Protein AF-A0A2E7DB79-F1 (afdb_monomer)

Structure (mmCIF, N/CA/C/O backbone):
data_AF-A0A2E7DB79-F1
#
_entry.id   AF-A0A2E7DB79-F1
#
loop_
_atom_site.group_PDB
_atom_site.id
_atom_site.type_symbol
_atom_site.label_atom_id
_atom_site.label_alt_id
_atom_site.label_comp_id
_atom_site.label_asym_id
_atom_site.label_entity_id
_atom_site.label_seq_id
_atom_site.pdbx_PDB_ins_code
_atom_site.Cartn_x
_atom_site.Cartn_y
_atom_site.Cartn_z
_atom_site.occupancy
_atom_site.B_iso_or_equiv
_atom_site.auth_seq_id
_atom_site.auth_comp_id
_atom_site.auth_asym_id
_atom_site.auth_atom_id
_atom_site.pdbx_PDB_model_num
ATOM 1 N N . LYS A 1 1 ? 30.558 1.176 -18.777 1.00 82.88 1 LYS A N 1
ATOM 2 C CA . LYS A 1 1 ? 29.723 1.348 -19.993 1.00 82.88 1 LYS A CA 1
ATOM 3 C C . LYS A 1 1 ? 28.946 2.668 -19.929 1.00 82.88 1 LYS A C 1
ATOM 5 O O . LYS A 1 1 ? 29.392 3.607 -20.565 1.00 82.88 1 LYS A O 1
ATOM 10 N N . LEU A 1 2 ? 27.930 2.812 -19.062 1.00 90.06 2 LEU A N 1
ATOM 11 C CA . LEU A 1 2 ? 27.135 4.053 -18.906 1.00 90.06 2 LEU A CA 1
ATOM 12 C C . LEU A 1 2 ? 27.949 5.324 -18.608 1.00 90.06 2 LEU A C 1
ATOM 14 O O . LEU A 1 2 ? 27.866 6.289 -19.357 1.00 90.06 2 LEU A O 1
ATOM 18 N N . LEU A 1 3 ? 28.760 5.316 -17.546 1.00 92.62 3 LEU A N 1
ATOM 19 C CA . LEU A 1 3 ? 29.516 6.501 -17.100 1.00 92.62 3 LEU A CA 1
ATOM 20 C C . LEU A 1 3 ? 30.644 6.915 -18.057 1.00 92.62 3 LEU A C 1
ATOM 22 O O . LEU A 1 3 ? 31.138 8.030 -17.984 1.00 92.62 3 LEU A O 1
ATOM 26 N N . ALA A 1 4 ? 31.027 6.023 -18.972 1.00 95.00 4 ALA A N 1
ATOM 27 C CA . ALA A 1 4 ? 32.014 6.290 -20.013 1.00 95.00 4 ALA A CA 1
ATOM 28 C C . ALA A 1 4 ? 31.362 6.733 -21.338 1.00 95.00 4 ALA A C 1
ATOM 30 O O . ALA A 1 4 ? 32.025 6.722 -22.369 1.00 95.00 4 ALA A O 1
ATOM 31 N N . GLY A 1 5 ? 30.052 7.012 -21.345 1.00 93.75 5 GLY A N 1
ATOM 32 C CA . GLY A 1 5 ? 29.298 7.394 -22.544 1.00 93.75 5 GLY A CA 1
ATOM 33 C C . GLY A 1 5 ? 29.024 6.260 -23.539 1.00 93.75 5 GLY A C 1
ATOM 34 O O . GLY A 1 5 ? 28.284 6.469 -24.492 1.00 93.75 5 GLY A O 1
ATOM 35 N N . LYS A 1 6 ? 29.549 5.051 -23.301 1.00 95.69 6 LYS A N 1
ATOM 36 C CA . LYS A 1 6 ? 29.431 3.884 -24.193 1.00 95.69 6 LYS A CA 1
ATOM 37 C C . LYS A 1 6 ? 28.100 3.165 -23.993 1.00 95.69 6 LYS A C 1
ATOM 39 O O . LYS A 1 6 ? 28.052 2.103 -23.358 1.00 95.69 6 LYS A O 1
ATOM 44 N N . ARG A 1 7 ? 27.006 3.785 -24.440 1.00 90.81 7 ARG A N 1
ATOM 45 C CA . ARG A 1 7 ? 25.641 3.247 -24.304 1.00 90.81 7 ARG A CA 1
ATOM 46 C C . ARG A 1 7 ? 25.385 2.087 -25.262 1.00 90.81 7 ARG A C 1
ATOM 48 O O . ARG A 1 7 ? 24.746 1.122 -24.874 1.00 90.81 7 ARG A O 1
ATOM 55 N N . GLU A 1 8 ? 25.953 2.146 -26.456 1.00 91.56 8 GLU A N 1
ATOM 56 C CA . GLU A 1 8 ? 25.913 1.113 -27.493 1.00 91.56 8 GLU A CA 1
ATOM 57 C C . GLU A 1 8 ? 26.517 -0.224 -27.042 1.00 91.56 8 GLU A C 1
ATOM 59 O O . GLU A 1 8 ? 26.114 -1.281 -27.510 1.00 91.56 8 GLU A O 1
ATOM 64 N N . ALA A 1 9 ? 27.442 -0.193 -26.080 1.00 92.56 9 ALA A N 1
ATOM 65 C CA . ALA A 1 9 ? 28.025 -1.396 -25.493 1.00 92.56 9 ALA A CA 1
ATOM 66 C C . ALA A 1 9 ? 27.109 -2.077 -24.453 1.00 92.56 9 ALA A C 1
ATOM 68 O O . ALA A 1 9 ? 27.510 -3.082 -23.853 1.00 92.56 9 ALA A O 1
ATOM 69 N N . ILE A 1 10 ? 25.941 -1.504 -24.146 1.00 90.06 10 ILE A N 1
ATOM 70 C CA . ILE A 1 10 ? 24.991 -2.017 -23.154 1.00 90.06 10 ILE A CA 1
ATOM 71 C C . ILE A 1 10 ? 23.931 -2.836 -23.876 1.00 90.06 10 ILE A C 1
ATOM 73 O O . ILE A 1 10 ? 23.156 -2.309 -24.669 1.00 90.06 10 ILE A O 1
ATOM 77 N N . GLU A 1 11 ? 23.871 -4.122 -23.560 1.00 89.44 11 GLU A N 1
ATOM 78 C CA . GLU A 1 11 ? 22.815 -4.988 -24.065 1.00 89.44 11 GLU A CA 1
ATOM 79 C C . GLU A 1 11 ? 21.522 -4.785 -23.260 1.00 89.44 11 GLU A C 1
ATOM 81 O O . GLU A 1 11 ? 21.571 -4.735 -22.027 1.00 89.44 11 GLU A O 1
ATOM 86 N N . PRO A 1 12 ? 20.358 -4.683 -23.926 1.00 88.69 12 PRO A N 1
ATOM 87 C CA . PRO A 1 12 ? 19.063 -4.623 -23.263 1.00 88.69 12 PRO A CA 1
ATOM 88 C C . PRO A 1 12 ? 18.666 -6.028 -22.792 1.00 88.69 12 PRO A C 1
ATOM 90 O O . PRO A 1 12 ? 17.936 -6.758 -23.468 1.00 88.69 12 PRO A O 1
ATOM 93 N N . CYS A 1 13 ? 19.175 -6.420 -21.627 1.00 94.00 13 CYS A N 1
ATOM 94 C CA . CYS A 1 13 ? 18.868 -7.687 -20.977 1.00 94.00 13 CYS A CA 1
ATOM 95 C C . CYS A 1 13 ? 18.380 -7.484 -19.536 1.00 94.00 13 CYS A C 1
ATOM 97 O O . CYS A 1 13 ? 18.749 -6.528 -18.852 1.00 94.00 13 CYS A O 1
ATOM 99 N N . LEU A 1 14 ? 17.531 -8.402 -19.078 1.00 93.75 14 LEU A N 1
ATOM 100 C CA . LEU A 1 14 ? 17.185 -8.564 -17.675 1.00 93.75 14 LEU A CA 1
ATOM 101 C C . LEU A 1 14 ? 18.232 -9.471 -17.027 1.00 93.75 14 LEU A C 1
ATOM 103 O O . LEU A 1 14 ? 18.370 -10.633 -17.412 1.00 93.75 14 LEU A O 1
ATOM 107 N N . THR A 1 15 ? 18.942 -8.944 -16.036 1.00 94.62 15 THR A N 1
ATOM 108 C CA . THR A 1 15 ? 19.882 -9.715 -15.217 1.00 94.62 15 THR A CA 1
ATOM 109 C C . THR A 1 15 ? 19.188 -10.167 -13.941 1.00 94.62 15 THR A C 1
ATOM 111 O O . THR A 1 15 ? 18.668 -9.345 -13.189 1.00 94.62 15 THR A O 1
ATOM 114 N N . ILE A 1 16 ? 19.198 -11.472 -13.690 1.00 96.62 16 ILE A N 1
ATOM 115 C CA . ILE A 1 16 ? 18.608 -12.110 -12.516 1.00 96.62 16 ILE A CA 1
ATOM 116 C C . ILE A 1 16 ? 19.748 -12.672 -11.671 1.00 96.62 16 ILE A C 1
ATOM 118 O O . ILE A 1 16 ? 20.567 -13.451 -12.167 1.00 96.62 16 ILE A O 1
ATOM 122 N N . ILE A 1 17 ? 19.791 -12.267 -10.403 1.00 97.31 17 ILE A N 1
ATOM 123 C CA . ILE A 1 17 ? 20.784 -12.709 -9.425 1.00 97.31 17 ILE A CA 1
ATOM 124 C C . ILE A 1 17 ? 20.045 -13.477 -8.333 1.00 97.31 17 ILE A C 1
ATOM 126 O O . ILE A 1 17 ? 19.236 -12.899 -7.610 1.00 97.31 17 ILE A O 1
ATOM 130 N N . ASP A 1 18 ? 20.335 -14.767 -8.213 1.00 95.62 18 ASP A N 1
ATOM 131 C CA . ASP A 1 18 ? 19.886 -15.599 -7.102 1.00 95.62 18 ASP A CA 1
ATOM 132 C C . ASP A 1 18 ? 21.068 -15.829 -6.160 1.00 95.62 18 ASP A C 1
ATOM 134 O O . ASP A 1 18 ? 21.999 -16.572 -6.472 1.00 95.62 18 ASP A O 1
ATOM 138 N N . ILE A 1 19 ? 21.034 -15.157 -5.012 1.00 96.69 19 ILE A N 1
ATOM 139 C CA . ILE A 1 19 ? 22.108 -15.200 -4.015 1.00 96.69 19 ILE A CA 1
ATOM 140 C C . ILE A 1 19 ? 22.120 -16.546 -3.278 1.00 96.69 19 ILE A C 1
ATOM 142 O O . ILE A 1 19 ? 23.184 -17.020 -2.898 1.00 96.69 19 ILE A O 1
ATOM 146 N N . TRP A 1 20 ? 20.961 -17.186 -3.107 1.00 95.75 20 TRP A N 1
ATOM 147 C CA . TRP A 1 20 ? 20.833 -18.429 -2.344 1.00 95.75 20 TRP A CA 1
ATOM 148 C C . TRP A 1 20 ? 21.445 -19.611 -3.085 1.00 95.75 20 TRP A C 1
ATOM 150 O O . TRP A 1 20 ? 22.149 -20.422 -2.492 1.00 95.75 20 TRP A O 1
ATOM 160 N N . ASN A 1 21 ? 21.209 -19.673 -4.395 1.00 95.50 21 ASN A N 1
ATOM 161 C CA . ASN A 1 21 ? 21.778 -20.700 -5.265 1.00 95.50 21 ASN A CA 1
ATOM 162 C C . ASN A 1 21 ? 23.069 -20.248 -5.964 1.00 95.50 21 ASN A C 1
ATOM 164 O O . ASN A 1 21 ? 23.555 -20.950 -6.849 1.00 95.50 21 ASN A O 1
ATOM 168 N N . PHE A 1 22 ? 23.593 -19.066 -5.617 1.00 95.00 22 PHE A N 1
ATOM 169 C CA . PHE A 1 22 ? 24.744 -18.434 -6.271 1.00 95.00 22 PHE A CA 1
ATOM 170 C C . PHE A 1 22 ? 24.660 -18.462 -7.806 1.00 95.00 22 PHE A C 1
ATOM 172 O O . PHE A 1 22 ? 25.629 -18.787 -8.493 1.00 95.00 22 PHE A O 1
ATOM 179 N N . SER A 1 23 ? 23.491 -18.132 -8.361 1.00 96.75 23 SER A N 1
ATOM 180 C CA . SER A 1 23 ? 23.257 -18.195 -9.804 1.00 96.75 23 SER A CA 1
ATOM 181 C C . SER A 1 23 ? 23.061 -16.814 -10.424 1.00 96.75 23 SER A C 1
ATOM 183 O O . SER A 1 23 ? 22.402 -15.936 -9.864 1.00 96.75 23 SER A O 1
ATOM 185 N N . LEU A 1 24 ? 23.640 -16.641 -11.613 1.00 96.69 24 LEU A N 1
ATOM 186 C CA . LEU A 1 24 ? 23.504 -15.452 -12.444 1.00 96.69 24 LEU A CA 1
ATOM 187 C C . LEU A 1 24 ? 22.913 -15.869 -13.788 1.00 96.69 24 LEU A C 1
ATOM 189 O O . LEU A 1 24 ? 23.477 -16.714 -14.484 1.00 96.69 24 LEU A O 1
ATOM 193 N N . ARG A 1 25 ? 21.783 -15.272 -14.161 1.00 95.50 25 ARG A N 1
ATOM 194 C CA . ARG A 1 25 ? 21.135 -15.514 -15.454 1.00 95.50 25 ARG A CA 1
ATOM 195 C C . ARG A 1 25 ? 20.839 -14.194 -16.140 1.00 95.50 25 ARG A C 1
ATOM 197 O O . ARG A 1 25 ? 20.474 -13.218 -15.490 1.00 95.50 25 ARG A O 1
ATOM 204 N N . THR A 1 26 ? 20.964 -14.178 -17.458 1.00 95.56 26 THR A N 1
ATOM 205 C CA . THR A 1 26 ? 20.571 -13.045 -18.291 1.00 95.56 26 THR A CA 1
ATOM 206 C C . THR A 1 26 ? 19.513 -13.488 -19.288 1.00 95.56 26 THR A C 1
ATOM 208 O O . THR A 1 26 ? 19.537 -14.608 -19.797 1.00 95.56 26 THR A O 1
ATOM 211 N N . MET A 1 27 ? 18.559 -12.604 -19.557 1.00 93.69 27 MET A N 1
ATOM 212 C CA . MET A 1 27 ? 17.510 -12.818 -20.548 1.00 93.69 27 MET A CA 1
ATOM 213 C C . MET A 1 27 ? 17.417 -11.585 -21.440 1.00 93.69 27 MET A C 1
ATOM 215 O O . MET A 1 27 ? 17.287 -10.471 -20.938 1.00 93.69 27 MET A O 1
ATOM 219 N N . SER A 1 28 ? 17.490 -11.765 -22.759 1.00 91.88 28 SER A N 1
ATOM 220 C CA . SER A 1 28 ? 17.309 -10.653 -23.697 1.00 91.88 28 SER A CA 1
ATOM 221 C C . SER A 1 28 ? 15.888 -10.099 -23.595 1.00 91.88 28 SER A C 1
ATOM 223 O O . SER A 1 28 ? 14.923 -10.860 -23.611 1.00 91.88 28 SER A O 1
ATOM 225 N N . VAL A 1 29 ? 15.761 -8.774 -23.522 1.00 91.88 29 VAL A N 1
ATOM 226 C CA . VAL A 1 29 ? 14.471 -8.062 -23.576 1.00 91.88 29 VAL A CA 1
ATOM 227 C C . VAL A 1 29 ? 14.388 -7.125 -24.781 1.00 91.88 29 VAL A C 1
ATOM 229 O O . VAL A 1 29 ? 13.476 -6.305 -24.860 1.00 91.88 29 VAL A O 1
ATOM 232 N N . LYS A 1 30 ? 15.325 -7.254 -25.731 1.00 89.31 30 LYS A N 1
ATOM 233 C CA . LYS A 1 30 ? 15.456 -6.379 -26.904 1.00 89.31 30 LYS A CA 1
ATOM 234 C C . LYS A 1 30 ? 14.145 -6.241 -27.684 1.00 89.31 30 LYS A C 1
ATOM 236 O O . LYS A 1 30 ? 13.712 -5.126 -27.945 1.00 89.31 30 LYS A O 1
ATOM 241 N N . ASP A 1 31 ? 13.489 -7.365 -27.954 1.00 88.94 31 ASP A N 1
ATOM 242 C CA . ASP A 1 31 ? 12.285 -7.409 -28.790 1.00 88.94 31 ASP A CA 1
ATOM 243 C C . ASP A 1 31 ? 10.989 -7.289 -27.961 1.00 88.94 31 ASP A C 1
ATOM 245 O O . ASP A 1 31 ? 9.885 -7.326 -28.503 1.00 88.94 31 ASP A O 1
ATOM 249 N N . LEU A 1 32 ? 11.085 -7.187 -26.626 1.00 87.75 32 LEU A N 1
ATOM 250 C CA . LEU A 1 32 ? 9.917 -7.211 -25.735 1.00 87.75 32 LEU A CA 1
ATOM 251 C C . LEU A 1 32 ? 8.987 -6.019 -25.988 1.00 87.75 32 LEU A C 1
ATOM 253 O O . LEU A 1 32 ? 7.767 -6.150 -25.901 1.00 87.75 32 LEU A O 1
ATOM 257 N N . HIS A 1 33 ? 9.566 -4.865 -26.319 1.00 83.06 33 HIS A N 1
ATOM 258 C CA . HIS A 1 33 ? 8.807 -3.666 -26.653 1.00 83.06 33 HIS A CA 1
ATOM 259 C C . HIS A 1 33 ? 7.944 -3.869 -27.906 1.00 83.06 33 HIS A C 1
ATOM 261 O O . HIS A 1 33 ? 6.790 -3.472 -27.912 1.00 83.06 33 HIS A O 1
ATOM 267 N N . GLU A 1 34 ? 8.476 -4.513 -28.945 1.00 84.50 34 GLU A N 1
ATOM 268 C CA . GLU A 1 34 ? 7.800 -4.695 -30.240 1.00 84.50 34 GLU A CA 1
ATOM 269 C C . GLU A 1 34 ? 6.797 -5.853 -30.223 1.00 84.50 34 GLU A C 1
ATOM 271 O O . GLU A 1 34 ? 5.785 -5.819 -30.917 1.00 84.50 34 GLU A O 1
ATOM 276 N N . ARG A 1 35 ? 7.072 -6.890 -29.424 1.00 84.62 35 ARG A N 1
ATOM 277 C CA . ARG A 1 35 ? 6.249 -8.108 -29.345 1.00 84.62 35 ARG A CA 1
ATOM 278 C C . ARG A 1 35 ? 5.113 -8.028 -28.328 1.00 84.62 35 ARG A C 1
ATOM 280 O O . ARG A 1 35 ? 4.333 -8.972 -28.222 1.00 84.62 35 ARG A O 1
ATOM 287 N N . SER A 1 36 ? 5.038 -6.957 -27.544 1.00 85.50 36 SER A N 1
ATOM 288 C CA . SER A 1 36 ? 3.995 -6.778 -26.532 1.00 85.50 36 SER A CA 1
ATOM 289 C C . SER A 1 36 ? 3.039 -5.658 -26.926 1.00 85.50 36 SER A C 1
ATOM 291 O O . SER A 1 36 ? 3.372 -4.810 -27.740 1.00 85.50 36 SER A O 1
ATOM 293 N N . ASN A 1 37 ? 1.847 -5.637 -26.330 1.00 88.38 37 ASN A N 1
ATOM 294 C CA . ASN A 1 37 ? 0.958 -4.474 -26.355 1.00 88.38 37 ASN A CA 1
ATOM 295 C C . ASN A 1 37 ? 0.903 -3.849 -24.954 1.00 88.38 37 ASN A C 1
ATOM 297 O O . ASN A 1 37 ? -0.140 -3.818 -24.304 1.00 88.38 37 ASN A O 1
ATOM 301 N N . CYS A 1 38 ? 2.070 -3.474 -24.425 1.00 87.75 38 CYS A N 1
ATOM 302 C CA . CYS A 1 38 ? 2.195 -2.988 -23.055 1.00 87.75 38 CYS A CA 1
ATOM 303 C C . CYS A 1 38 ? 1.494 -1.621 -22.886 1.00 87.75 38 CYS A C 1
ATOM 305 O O . CYS A 1 38 ? 1.938 -0.645 -23.504 1.00 87.75 38 CYS A O 1
ATOM 307 N N . PRO A 1 39 ? 0.484 -1.494 -21.997 1.00 89.25 39 PRO A N 1
ATOM 308 C CA . PRO A 1 39 ? -0.230 -0.231 -21.781 1.00 89.25 39 PRO A CA 1
ATOM 309 C C . PRO A 1 39 ? 0.693 0.912 -21.349 1.00 89.25 39 PRO A C 1
ATOM 311 O O . PRO A 1 39 ? 0.480 2.059 -21.724 1.00 89.25 39 PRO A O 1
ATOM 314 N N . ALA A 1 40 ? 1.760 0.605 -20.605 1.00 90.19 40 ALA A N 1
ATOM 315 C CA . ALA A 1 40 ? 2.706 1.607 -20.125 1.00 90.19 40 ALA A CA 1
ATOM 316 C C . ALA A 1 40 ? 3.782 1.970 -21.162 1.00 90.19 40 ALA A C 1
ATOM 318 O O . ALA A 1 40 ? 4.007 3.152 -21.416 1.00 90.19 40 ALA A O 1
ATOM 319 N N . CYS A 1 41 ? 4.466 0.977 -21.745 1.00 86.12 41 CYS A N 1
ATOM 320 C CA . CYS A 1 41 ? 5.594 1.216 -22.654 1.00 86.12 41 CYS A CA 1
ATOM 321 C C . CYS A 1 41 ? 5.144 1.738 -24.024 1.00 86.12 41 CYS A C 1
ATOM 323 O O . CYS A 1 41 ? 5.780 2.646 -24.547 1.00 86.12 41 CYS A O 1
ATOM 325 N N . ILE A 1 42 ? 4.046 1.199 -24.565 1.00 89.81 42 ILE A N 1
ATOM 326 C CA . ILE A 1 42 ? 3.514 1.575 -25.882 1.00 89.81 42 ILE A CA 1
ATOM 327 C C . ILE A 1 42 ? 2.362 2.566 -25.731 1.00 89.81 42 ILE A C 1
ATOM 329 O O . ILE A 1 42 ? 2.355 3.611 -26.373 1.00 89.81 42 ILE A O 1
ATOM 333 N N . GLY A 1 43 ? 1.403 2.262 -24.852 1.00 89.06 43 GLY A N 1
ATOM 334 C CA . GLY A 1 43 ? 0.218 3.104 -24.645 1.00 89.06 43 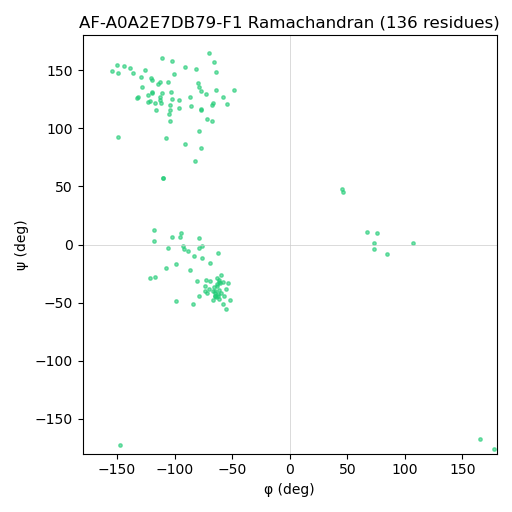GLY A CA 1
ATOM 335 C C . GLY A 1 43 ? 0.474 4.376 -23.827 1.00 89.06 43 GLY A C 1
ATOM 336 O O . GLY A 1 43 ? -0.391 5.245 -23.756 1.00 89.06 43 GLY A O 1
ATOM 337 N N . GLY A 1 44 ? 1.643 4.505 -23.189 1.00 90.50 44 GLY A N 1
ATOM 338 C CA . GLY A 1 44 ? 1.976 5.650 -22.337 1.00 90.50 44 GLY A CA 1
ATOM 339 C C . GLY A 1 44 ? 1.143 5.747 -21.052 1.00 90.50 44 GLY A C 1
ATOM 340 O O . GLY A 1 44 ? 1.205 6.761 -20.350 1.00 90.50 44 GLY A O 1
ATOM 341 N N . GLU A 1 45 ? 0.372 4.714 -20.707 1.00 91.25 45 GLU A N 1
ATOM 342 C CA . GLU A 1 45 ? -0.485 4.703 -19.530 1.00 91.25 45 GLU A CA 1
ATOM 343 C C . GLU A 1 45 ? 0.344 4.597 -18.248 1.00 91.25 45 GLU A C 1
ATOM 345 O O . GLU A 1 45 ? 0.877 3.548 -17.884 1.00 91.25 45 GLU A O 1
ATOM 350 N N . ARG A 1 46 ? 0.418 5.703 -17.506 1.00 87.12 46 ARG A N 1
ATOM 351 C CA . ARG A 1 46 ? 1.097 5.766 -16.205 1.00 87.12 46 ARG A CA 1
ATOM 352 C C . ARG A 1 46 ? 0.090 5.937 -15.069 1.00 87.12 46 ARG A C 1
ATOM 354 O O . ARG A 1 46 ? 0.143 6.905 -14.313 1.00 87.12 46 ARG A O 1
ATOM 361 N N . ILE A 1 47 ? -0.864 5.011 -14.952 1.00 83.81 47 ILE A N 1
ATOM 362 C CA . ILE A 1 47 ? -1.979 5.088 -13.983 1.00 83.81 47 ILE A CA 1
ATOM 363 C C . ILE A 1 47 ? -1.518 5.114 -12.515 1.00 83.81 47 ILE A C 1
ATOM 365 O O . ILE A 1 47 ? -2.147 5.755 -11.677 1.00 83.81 47 ILE A O 1
ATOM 369 N N . TRP A 1 48 ? -0.391 4.468 -12.208 1.00 80.12 48 TRP A N 1
ATOM 370 C CA . TRP A 1 48 ? 0.214 4.482 -10.874 1.00 80.12 48 TRP A CA 1
ATOM 371 C C . TRP A 1 48 ? 0.995 5.774 -10.617 1.00 80.12 48 TRP A C 1
ATOM 373 O O . TRP A 1 48 ? 0.818 6.394 -9.574 1.00 80.12 48 TRP A O 1
ATOM 383 N N . LEU A 1 49 ? 1.788 6.231 -11.596 1.00 80.56 49 LEU A N 1
ATOM 384 C CA . LEU A 1 49 ? 2.565 7.473 -11.483 1.00 80.56 49 LEU A CA 1
ATOM 385 C C . LEU A 1 49 ? 1.665 8.714 -11.398 1.00 80.56 49 LEU A C 1
ATOM 387 O O . LEU A 1 49 ? 1.967 9.651 -10.674 1.00 80.56 49 LEU A O 1
ATOM 391 N N . SER A 1 50 ? 0.545 8.707 -12.124 1.00 79.50 50 SER A N 1
ATOM 392 C CA . SER A 1 50 ? -0.471 9.769 -12.081 1.00 79.50 50 SER A CA 1
ATOM 393 C C . SER A 1 50 ? -1.358 9.720 -10.833 1.00 79.50 50 SER A C 1
ATOM 395 O O . SER A 1 50 ? -2.254 10.546 -10.692 1.00 79.50 50 SER A O 1
ATOM 397 N N . GLY A 1 51 ? -1.160 8.742 -9.942 1.00 70.75 51 GLY A N 1
ATOM 398 C CA . GLY A 1 51 ? -1.949 8.589 -8.721 1.00 70.75 51 GLY A CA 1
ATOM 399 C C . GLY A 1 51 ? -3.377 8.078 -8.935 1.00 70.75 51 GLY A C 1
ATOM 400 O O . GLY A 1 51 ? -4.087 7.889 -7.952 1.00 70.75 51 GLY A O 1
ATOM 401 N N . LYS A 1 52 ? -3.800 7.777 -10.173 1.00 72.94 52 LYS A N 1
ATOM 402 C CA . LYS A 1 52 ? -5.142 7.238 -10.477 1.00 72.94 52 LYS A CA 1
ATOM 403 C C . LYS A 1 52 ? -5.415 5.897 -9.790 1.00 72.94 52 LYS A C 1
ATOM 405 O O . LYS A 1 52 ? -6.550 5.631 -9.416 1.00 72.94 52 LYS A O 1
ATOM 410 N N . LYS A 1 53 ? -4.382 5.065 -9.620 1.00 72.50 53 LYS A N 1
ATOM 411 C CA . LYS A 1 53 ? -4.445 3.803 -8.859 1.00 72.50 53 LYS A CA 1
ATOM 412 C C . LYS A 1 53 ? -3.827 3.884 -7.455 1.00 72.50 53 LYS A C 1
ATOM 414 O O . LYS A 1 53 ? -3.732 2.866 -6.775 1.00 72.50 53 LYS A O 1
ATOM 419 N N . GLY A 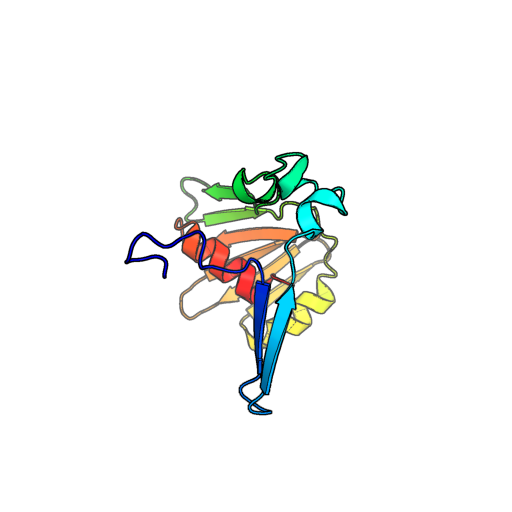1 54 ? -3.428 5.071 -6.996 1.00 66.00 54 GLY A N 1
ATOM 420 C CA . GLY A 1 54 ? -2.908 5.265 -5.641 1.00 66.00 54 GLY A CA 1
ATOM 421 C C . GLY A 1 54 ? -4.024 5.394 -4.602 1.00 66.00 54 GLY A C 1
ATOM 422 O O . GLY A 1 54 ? -5.105 5.891 -4.906 1.00 66.00 54 GLY A O 1
ATOM 423 N N . SER A 1 55 ? -3.757 4.986 -3.359 1.00 66.75 55 SER A N 1
ATOM 424 C CA . SER A 1 55 ? -4.656 5.275 -2.235 1.00 66.75 55 SER A CA 1
ATOM 425 C C . SER A 1 55 ? -4.840 6.791 -2.089 1.00 66.75 55 SER A C 1
ATOM 427 O O . SER A 1 55 ? -3.847 7.522 -1.966 1.00 66.75 55 SER A O 1
ATOM 429 N N . GLN A 1 56 ? -6.084 7.259 -2.064 1.00 76.88 56 GLN A N 1
ATOM 430 C CA . GLN A 1 56 ? -6.409 8.659 -1.822 1.00 76.88 56 GLN A CA 1
ATOM 431 C C . GLN A 1 56 ? -6.348 8.959 -0.327 1.00 76.88 56 GLN A C 1
ATOM 433 O O . GLN A 1 56 ? -6.796 8.163 0.499 1.00 76.88 56 GLN A O 1
ATOM 438 N N . THR A 1 57 ? -5.794 10.115 0.027 1.00 74.88 57 THR A N 1
ATOM 439 C CA . THR A 1 57 ? -5.696 10.556 1.419 1.00 74.88 57 THR A CA 1
ATOM 440 C C . THR A 1 57 ? -6.240 11.957 1.578 1.00 74.88 57 THR A C 1
ATOM 442 O O . THR A 1 57 ? -5.912 12.839 0.786 1.00 74.88 57 THR A O 1
ATOM 445 N N . SER A 1 58 ? -7.036 12.171 2.619 1.00 78.19 58 SER A N 1
ATOM 446 C CA . SER A 1 58 ? -7.592 13.481 2.952 1.00 78.19 58 SER A CA 1
ATOM 447 C C . SER A 1 58 ? -7.400 13.748 4.436 1.00 78.19 58 SER A C 1
ATOM 449 O O . SER A 1 58 ? -7.796 12.937 5.272 1.00 78.19 58 SER A O 1
ATOM 451 N N . ILE A 1 59 ? -6.783 14.882 4.763 1.00 78.81 59 ILE A N 1
ATOM 452 C CA . ILE A 1 59 ? -6.663 15.346 6.145 1.00 78.81 59 ILE A CA 1
ATOM 453 C C . ILE A 1 59 ? -8.045 15.827 6.590 1.00 78.81 59 ILE A C 1
ATOM 455 O O . ILE A 1 59 ? -8.699 16.605 5.894 1.00 78.81 59 ILE A O 1
ATOM 459 N N . LEU A 1 60 ? -8.505 15.353 7.744 1.00 79.25 60 LEU A N 1
ATOM 460 C CA . LEU A 1 60 ? -9.741 15.817 8.359 1.00 79.25 60 LEU A CA 1
ATOM 461 C C . LEU A 1 60 ? -9.390 16.983 9.287 1.00 79.25 60 LEU A C 1
ATOM 463 O O . LEU A 1 60 ? -9.131 16.781 10.473 1.00 79.25 60 LEU A O 1
ATOM 467 N N . CYS A 1 61 ? -9.340 18.192 8.719 1.00 71.06 61 CYS A N 1
ATOM 468 C CA . CYS A 1 61 ? -8.896 19.404 9.411 1.00 71.06 61 CYS A CA 1
ATOM 469 C C . CYS A 1 61 ? -9.579 19.573 10.778 1.00 71.06 61 CYS A C 1
ATOM 471 O O . CYS A 1 61 ? -10.799 19.432 10.899 1.00 71.06 61 CYS A O 1
ATOM 473 N N . GLY A 1 62 ? -8.781 19.872 11.807 1.00 74.69 62 GLY A N 1
ATOM 474 C CA . GLY A 1 62 ? -9.262 20.086 13.175 1.00 74.69 62 GLY A CA 1
ATOM 475 C C . GLY A 1 62 ? -9.647 18.809 13.929 1.00 74.69 62 GLY A C 1
ATOM 476 O O . GLY A 1 62 ? -10.245 18.895 15.000 1.00 74.69 62 GLY A O 1
ATOM 477 N N . ARG A 1 63 ? -9.338 17.619 13.390 1.00 80.81 63 ARG A N 1
ATOM 478 C CA . ARG A 1 63 ? -9.648 16.326 14.029 1.00 80.81 63 ARG A CA 1
ATOM 479 C C . ARG A 1 63 ? -8.420 15.479 14.365 1.00 80.81 63 ARG A C 1
ATOM 481 O O . ARG A 1 63 ? -8.609 14.371 14.869 1.00 80.81 63 ARG A O 1
ATOM 488 N N . ASN A 1 64 ? -7.202 15.981 14.115 1.00 90.69 64 ASN A N 1
ATOM 489 C CA . ASN A 1 64 ? -5.947 15.232 14.253 1.00 90.69 64 ASN A CA 1
ATOM 490 C C . ASN A 1 64 ? -6.055 13.830 13.626 1.00 90.69 64 ASN A C 1
ATOM 492 O O . ASN A 1 64 ? -5.825 12.806 14.284 1.00 90.69 64 ASN A O 1
ATOM 496 N N . ALA A 1 65 ? -6.572 13.788 12.396 1.00 93.12 65 ALA A N 1
ATOM 497 C CA . ALA A 1 65 ? -6.899 12.548 11.719 1.00 93.12 65 ALA A CA 1
ATOM 498 C C . ALA A 1 65 ? -6.747 12.650 10.201 1.00 93.12 65 ALA A C 1
ATOM 500 O O . ALA A 1 65 ? -7.060 13.670 9.584 1.00 93.12 65 ALA A O 1
ATOM 501 N N . VAL A 1 66 ? -6.361 11.534 9.591 1.00 95.00 66 VAL A N 1
ATOM 502 C CA . VAL A 1 66 ? -6.256 11.362 8.142 1.00 95.00 66 VAL A CA 1
ATOM 503 C C . VAL A 1 66 ? -7.192 10.243 7.710 1.00 95.00 66 VAL A C 1
ATOM 505 O O . VAL A 1 66 ? -7.171 9.145 8.265 1.00 95.00 66 VAL A O 1
ATOM 508 N N . GLN A 1 67 ? -8.010 10.500 6.694 1.00 94.12 67 GLN A N 1
ATOM 509 C CA . GLN A 1 67 ? -8.750 9.457 5.998 1.00 94.12 67 GLN A CA 1
ATOM 510 C C . GLN A 1 67 ? -7.877 8.878 4.884 1.00 94.12 67 GLN A C 1
ATOM 512 O O . GLN A 1 67 ? -7.389 9.619 4.032 1.00 94.12 67 GLN A O 1
ATOM 517 N N . VAL A 1 68 ? -7.722 7.557 4.862 1.00 92.19 68 VAL A N 1
ATOM 518 C CA . VAL A 1 68 ? -7.052 6.799 3.800 1.00 92.19 68 VAL A CA 1
ATOM 519 C C . VAL A 1 68 ? -8.104 5.956 3.088 1.00 92.19 68 VAL A C 1
ATOM 521 O O . VAL A 1 68 ? -8.869 5.232 3.722 1.00 92.19 68 VAL A O 1
ATOM 524 N N . SER A 1 69 ? -8.181 6.078 1.767 1.00 90.19 69 SER A N 1
ATOM 525 C CA . SER A 1 69 ? -9.115 5.332 0.922 1.00 90.19 69 SER A CA 1
ATOM 526 C C . SER A 1 69 ? -8.331 4.563 -0.142 1.00 90.19 69 SER A C 1
ATOM 528 O O . SER A 1 69 ? -7.496 5.173 -0.816 1.00 90.19 69 SER A O 1
ATOM 530 N N . PRO A 1 70 ? -8.552 3.250 -0.307 1.00 84.69 70 PRO A N 1
ATOM 531 C CA . PRO A 1 70 ? -7.915 2.494 -1.377 1.00 84.69 70 PRO A CA 1
ATOM 532 C C . PRO A 1 70 ? -8.413 2.984 -2.744 1.00 84.69 70 PRO A C 1
ATOM 534 O O . PRO A 1 70 ? -9.479 3.593 -2.852 1.00 84.69 70 PRO A O 1
ATOM 537 N N . SER A 1 71 ? -7.620 2.753 -3.790 1.00 76.56 71 SER A N 1
ATOM 538 C CA . SER A 1 71 ? -7.974 3.145 -5.161 1.00 76.56 71 SER A CA 1
ATOM 539 C C . SER A 1 71 ? -9.129 2.326 -5.733 1.00 76.56 71 SER A C 1
ATOM 541 O O . SER A 1 71 ? -9.932 2.847 -6.503 1.00 76.56 71 SER A O 1
ATOM 543 N N . GLU A 1 72 ? -9.242 1.067 -5.321 1.00 79.50 72 GLU A N 1
ATOM 544 C CA . GLU A 1 72 ? -10.379 0.198 -5.604 1.00 79.50 72 GLU A CA 1
ATOM 545 C C . GLU A 1 72 ? -11.084 -0.128 -4.287 1.00 79.50 72 GLU A C 1
ATOM 547 O O . GLU A 1 72 ? -10.434 -0.357 -3.266 1.00 79.50 72 GLU A O 1
ATOM 552 N N . LYS A 1 73 ? -12.422 -0.111 -4.288 1.00 77.12 73 LYS A N 1
ATOM 553 C CA . LYS A 1 73 ? -13.190 -0.494 -3.100 1.00 77.12 73 LYS A CA 1
ATOM 554 C C . LYS A 1 73 ? -12.973 -1.978 -2.838 1.00 77.12 73 LYS A C 1
ATOM 556 O O . LYS A 1 73 ? -13.307 -2.807 -3.681 1.00 77.12 73 LYS A O 1
ATOM 561 N N . THR A 1 74 ? -12.477 -2.299 -1.655 1.00 79.69 74 THR A N 1
ATOM 562 C CA . THR A 1 74 ? -12.357 -3.682 -1.192 1.00 79.69 74 THR A CA 1
ATOM 563 C C . THR A 1 74 ? -13.625 -4.059 -0.437 1.00 79.69 74 THR A C 1
ATOM 565 O O . THR A 1 74 ? -14.266 -3.187 0.133 1.00 79.69 74 THR A O 1
ATOM 568 N N . ASN A 1 75 ? -14.002 -5.335 -0.399 1.00 86.00 75 ASN A N 1
ATOM 569 C CA . ASN A 1 75 ? -15.039 -5.810 0.518 1.00 86.00 75 ASN A CA 1
ATOM 570 C C . ASN A 1 75 ? -14.379 -6.626 1.633 1.00 86.00 75 ASN A C 1
ATOM 572 O O . ASN A 1 75 ? -14.124 -7.818 1.472 1.00 86.00 75 ASN A O 1
ATOM 576 N N . LEU A 1 76 ? -14.038 -5.961 2.734 1.00 89.50 76 LEU A N 1
ATOM 577 C CA . LEU A 1 76 ? -13.366 -6.5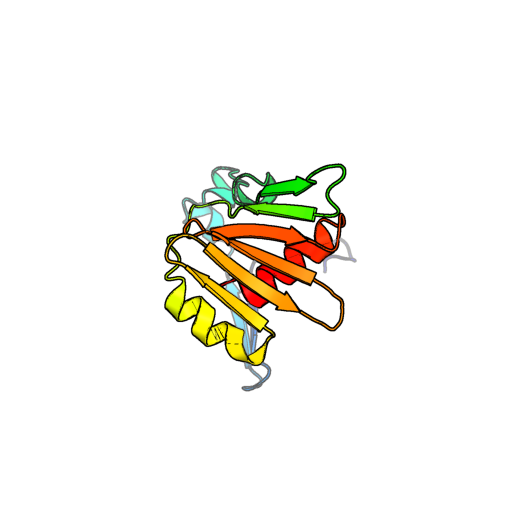85 3.867 1.00 89.50 76 LEU A CA 1
ATOM 578 C C . LEU A 1 76 ? -14.351 -7.404 4.709 1.00 89.50 76 LEU A C 1
ATOM 580 O O . LEU A 1 76 ? -15.399 -6.908 5.133 1.00 89.50 76 LEU A O 1
ATOM 584 N N . VAL A 1 77 ? -13.958 -8.636 5.032 1.00 92.81 77 VAL A N 1
ATOM 585 C CA . VAL A 1 77 ? -14.591 -9.425 6.094 1.00 92.81 77 VAL A CA 1
ATOM 586 C C . VAL A 1 77 ? -14.040 -8.920 7.428 1.00 92.81 77 VAL A C 1
ATOM 588 O O . VAL A 1 77 ? -12.923 -9.248 7.825 1.00 92.81 77 VAL A O 1
ATOM 591 N N . LEU A 1 78 ? -14.799 -8.044 8.094 1.00 93.25 78 LEU A N 1
ATOM 592 C CA . LEU A 1 78 ? -14.327 -7.353 9.300 1.00 93.25 78 LEU A CA 1
ATOM 593 C C . LEU A 1 78 ? -14.024 -8.305 10.462 1.00 93.25 78 LEU A C 1
ATOM 595 O O . LEU A 1 78 ? -13.138 -7.997 11.250 1.00 93.25 78 LEU A O 1
ATOM 599 N N . ASP A 1 79 ? -14.699 -9.452 10.549 1.00 93.19 79 ASP A N 1
ATOM 600 C CA . ASP A 1 79 ? -14.471 -10.441 11.611 1.00 93.19 79 ASP A CA 1
ATOM 601 C C . ASP A 1 79 ? -13.116 -11.154 11.456 1.00 93.19 79 ASP A C 1
ATOM 603 O O . ASP A 1 79 ? -12.385 -11.350 12.435 1.00 93.19 79 ASP A O 1
ATOM 607 N N . ASP A 1 80 ? -12.724 -11.457 10.216 1.00 93.38 80 ASP A N 1
ATOM 608 C CA . ASP A 1 80 ? -11.404 -12.010 9.905 1.00 93.38 80 ASP A CA 1
ATOM 609 C C . ASP A 1 80 ? -10.313 -10.991 10.238 1.00 93.38 80 ASP A C 1
ATOM 611 O O . ASP A 1 80 ? -9.300 -11.316 10.862 1.00 93.38 80 ASP A O 1
ATOM 615 N N . LEU A 1 81 ? -10.537 -9.730 9.857 1.00 93.50 81 LEU A N 1
ATOM 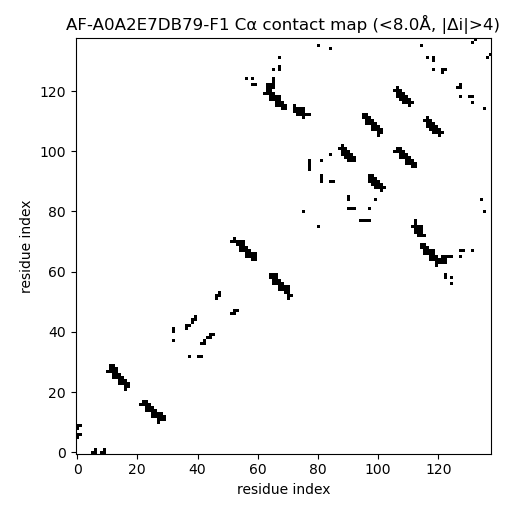616 C CA . LEU A 1 81 ? -9.613 -8.641 10.154 1.00 93.50 81 LEU A CA 1
ATOM 617 C C . LEU A 1 81 ? -9.507 -8.390 11.664 1.00 93.50 81 LEU A C 1
ATOM 619 O O . LEU A 1 81 ? -8.406 -8.222 12.182 1.00 93.50 81 LEU A O 1
ATOM 623 N N . ALA A 1 82 ? -10.629 -8.426 12.382 1.00 94.31 82 ALA A N 1
ATOM 624 C CA . ALA A 1 82 ? -10.662 -8.301 13.832 1.00 94.31 82 ALA A CA 1
ATOM 625 C C . ALA A 1 82 ? -9.797 -9.369 14.495 1.00 94.31 82 ALA A C 1
ATOM 627 O O . ALA A 1 82 ? -9.025 -9.051 15.394 1.00 94.31 82 ALA A O 1
ATOM 628 N N . THR A 1 83 ? -9.901 -10.614 14.023 1.00 94.19 83 THR A N 1
ATOM 629 C CA . THR A 1 83 ? -9.123 -11.746 14.534 1.00 94.19 83 THR A CA 1
ATOM 630 C C . THR A 1 83 ? -7.628 -11.557 14.291 1.00 94.19 83 THR A C 1
ATOM 632 O O . THR A 1 83 ? -6.845 -11.725 15.222 1.00 94.19 83 THR A O 1
ATOM 635 N N . LYS A 1 84 ? -7.232 -11.124 13.087 1.00 92.94 84 LYS A N 1
ATOM 636 C CA . LYS A 1 84 ? -5.826 -10.829 12.750 1.00 92.94 84 LYS A CA 1
ATOM 637 C C . LYS A 1 84 ? -5.222 -9.709 13.599 1.00 92.94 84 LYS A C 1
ATOM 639 O O . LYS A 1 84 ? -4.027 -9.721 13.868 1.00 92.94 84 LYS A O 1
ATOM 644 N N . LEU A 1 85 ? -6.034 -8.733 14.001 1.00 94.44 85 LEU A N 1
ATOM 645 C CA . LEU A 1 85 ? -5.564 -7.538 14.702 1.00 94.44 85 LEU A CA 1
ATOM 646 C C . LEU A 1 85 ? -5.569 -7.658 16.230 1.00 94.44 85 LEU A C 1
ATOM 648 O O . LEU A 1 85 ? -5.094 -6.734 16.889 1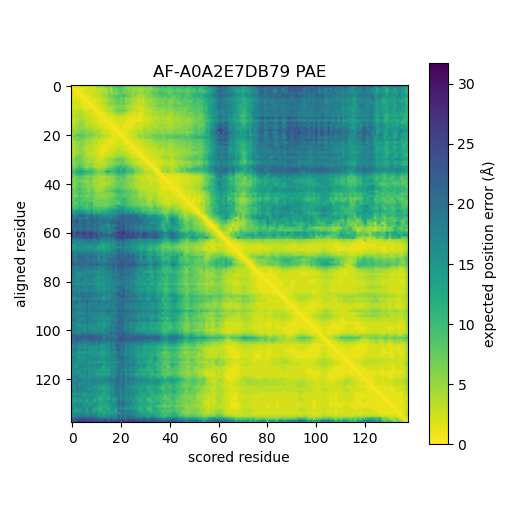.00 94.44 85 LEU A O 1
ATOM 652 N N . ARG A 1 86 ? -6.061 -8.766 16.806 1.00 92.31 86 ARG A N 1
ATOM 653 C CA . ARG A 1 86 ? -6.175 -8.934 18.271 1.00 92.31 86 ARG A CA 1
ATOM 654 C C . ARG A 1 86 ? -4.851 -8.739 19.005 1.00 92.31 86 ARG A C 1
ATOM 656 O O . ARG A 1 86 ? -4.838 -8.114 20.057 1.00 92.31 86 ARG A O 1
ATOM 663 N N . ASP A 1 87 ? -3.753 -9.208 18.421 1.00 92.25 87 ASP A N 1
ATOM 664 C CA . ASP A 1 87 ? -2.425 -9.119 19.041 1.00 92.25 87 ASP A CA 1
ATOM 665 C C . ASP A 1 87 ? -1.750 -7.758 18.815 1.00 92.25 87 ASP A C 1
ATOM 667 O O . ASP A 1 87 ? -0.717 -7.456 19.408 1.00 92.25 87 ASP A O 1
ATOM 671 N N . SER A 1 88 ? -2.321 -6.916 17.948 1.00 92.31 88 SER A N 1
ATOM 672 C CA . SER A 1 88 ? -1.776 -5.591 17.634 1.00 92.31 88 SER A CA 1
ATOM 673 C C . SER A 1 88 ? -2.252 -4.501 18.595 1.00 92.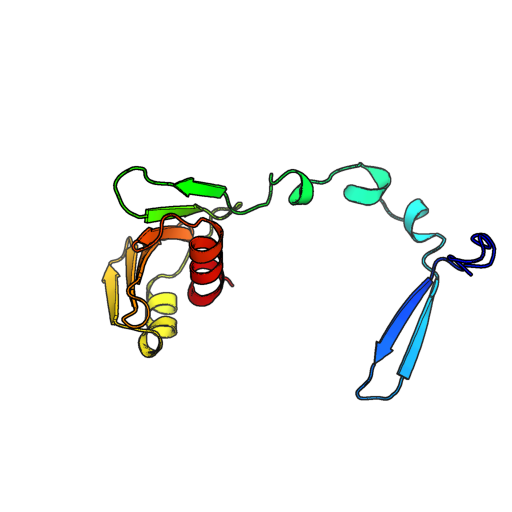31 88 SER A C 1
ATOM 675 O O . SER A 1 88 ? -1.604 -3.462 18.699 1.00 92.31 88 SER A O 1
ATOM 677 N N . GLY A 1 89 ? -3.381 -4.701 19.279 1.00 92.75 89 GLY A N 1
ATOM 678 C CA . GLY A 1 89 ? -3.961 -3.709 20.178 1.00 92.75 89 GLY A CA 1
ATOM 679 C C . GLY A 1 89 ? -5.407 -4.021 20.545 1.00 92.75 89 GLY A C 1
ATOM 680 O O . GLY A 1 89 ? -5.923 -5.108 20.289 1.00 92.75 89 GLY A O 1
ATOM 681 N N . GLN A 1 90 ? -6.096 -3.049 21.141 1.00 95.81 90 GLN A N 1
ATOM 682 C CA . GLN A 1 90 ? -7.490 -3.242 21.526 1.00 95.81 90 GLN A CA 1
ATOM 683 C C . GLN A 1 90 ? -8.393 -3.140 20.295 1.00 95.81 90 GLN A C 1
ATOM 685 O O . GLN A 1 90 ? -8.526 -2.071 19.693 1.00 95.81 90 GLN A O 1
ATOM 690 N N . VAL A 1 91 ? -9.047 -4.248 19.954 1.00 96.75 91 VAL A N 1
ATOM 691 C CA . VAL A 1 91 ? -9.968 -4.343 18.820 1.00 96.75 91 VAL A CA 1
ATOM 692 C C . VAL A 1 91 ? -11.417 -4.313 19.306 1.00 96.75 91 VAL A C 1
ATOM 694 O O . VAL A 1 91 ? -11.799 -5.049 20.212 1.00 96.75 91 VAL A O 1
ATOM 697 N N . SER A 1 92 ? -12.247 -3.474 18.690 1.00 95.88 92 SER A N 1
ATOM 698 C CA . SER A 1 92 ? -13.699 -3.419 18.916 1.00 95.88 92 SER A CA 1
ATOM 699 C C . SER A 1 92 ? -14.412 -3.108 17.606 1.00 95.88 92 SER A C 1
ATOM 701 O O . SER A 1 92 ? -13.825 -2.498 16.723 1.00 95.88 92 SER A O 1
ATOM 703 N N . GLY A 1 93 ? -15.667 -3.502 17.426 1.00 94.12 93 GLY A N 1
ATOM 704 C CA . GLY A 1 93 ? -16.337 -3.257 16.151 1.00 94.12 93 GLY A CA 1
ATOM 705 C C . GLY A 1 93 ? -17.741 -3.820 16.078 1.00 94.12 93 GLY A C 1
ATOM 706 O O . GLY A 1 93 ? -18.280 -4.328 17.058 1.00 94.12 93 GLY A O 1
ATOM 707 N N . ASN A 1 94 ? -18.333 -3.689 14.899 1.00 92.94 94 ASN A N 1
ATOM 708 C CA . ASN A 1 94 ? -19.623 -4.255 14.539 1.00 92.94 94 ASN A CA 1
ATOM 709 C C . ASN A 1 94 ? -19.630 -4.623 13.045 1.00 92.94 94 ASN A C 1
ATOM 711 O O . ASN A 1 94 ? -18.623 -4.498 12.350 1.00 92.94 94 ASN A O 1
ATOM 715 N N . ALA A 1 95 ? -20.794 -5.011 12.526 1.00 89.31 95 ALA A N 1
ATOM 716 C CA . ALA A 1 95 ? -20.956 -5.423 11.134 1.00 89.31 95 ALA A CA 1
ATOM 717 C C . ALA A 1 95 ? -20.651 -4.333 10.081 1.00 89.31 95 ALA A C 1
ATOM 719 O O . ALA A 1 95 ? -20.672 -4.639 8.890 1.00 89.31 95 ALA A O 1
ATOM 720 N N . TYR A 1 96 ? -20.403 -3.079 10.463 1.00 90.50 96 TYR A N 1
ATOM 721 C CA . TYR A 1 96 ? -20.177 -1.958 9.544 1.00 90.50 96 TYR A CA 1
ATOM 722 C C . TYR A 1 96 ? -18.775 -1.350 9.659 1.00 90.50 96 TYR A C 1
ATOM 724 O O . TYR A 1 96 ? -18.271 -0.808 8.671 1.00 90.50 96 TYR A O 1
ATOM 732 N N . LEU A 1 97 ? -18.149 -1.433 10.837 1.00 94.94 97 LEU A N 1
ATOM 733 C CA . LEU A 1 97 ? -16.817 -0.886 11.092 1.00 94.94 97 LEU A CA 1
ATOM 734 C C . LEU A 1 97 ? -16.048 -1.671 12.156 1.00 94.94 97 LEU A C 1
ATOM 736 O O . LEU A 1 97 ? -16.632 -2.251 13.071 1.00 94.94 97 LEU A O 1
ATOM 740 N N . LEU A 1 98 ? -14.726 -1.589 12.074 1.00 97.19 98 LEU A N 1
ATOM 741 C CA . LEU A 1 98 ? -13.777 -2.098 13.056 1.00 97.19 98 LEU A CA 1
ATOM 742 C C . LEU A 1 98 ? -12.937 -0.939 13.602 1.00 97.19 98 LEU A C 1
ATOM 744 O O . LEU A 1 98 ? -12.563 -0.037 12.860 1.00 97.19 98 LEU A O 1
ATOM 748 N N . ARG A 1 99 ? -12.626 -0.949 14.892 1.00 97.38 99 ARG A N 1
ATOM 749 C CA . ARG A 1 99 ? -11.705 -0.022 15.547 1.00 97.38 99 ARG A CA 1
ATOM 750 C C . ARG A 1 99 ? -10.547 -0.790 16.152 1.00 97.38 99 ARG A C 1
ATOM 752 O O . ARG A 1 99 ? -10.768 -1.742 16.894 1.00 97.38 99 ARG A O 1
ATOM 759 N N . LEU A 1 100 ? -9.340 -0.320 15.878 1.00 97.50 100 LEU A N 1
ATOM 760 C CA . LEU A 1 100 ? -8.104 -0.757 16.512 1.00 97.50 100 LEU A CA 1
ATOM 761 C C . LEU A 1 100 ? -7.503 0.434 17.261 1.00 97.50 100 LEU A C 1
ATOM 763 O O . LEU A 1 100 ? -7.223 1.462 16.643 1.00 97.50 100 LEU A O 1
ATOM 767 N N . ASN A 1 101 ? -7.308 0.292 18.570 1.00 97.00 101 ASN A N 1
ATOM 768 C CA . ASN A 1 101 ? -6.569 1.250 19.389 1.00 97.00 101 ASN A CA 1
ATOM 769 C C . ASN A 1 101 ? -5.163 0.704 19.661 1.00 97.00 101 ASN A C 1
ATOM 771 O O . ASN A 1 101 ? -5.013 -0.408 20.174 1.00 97.00 101 ASN A O 1
ATOM 775 N N . LEU A 1 102 ? -4.152 1.498 19.324 1.00 96.12 102 LEU A N 1
ATOM 776 C CA . LEU A 1 102 ? -2.737 1.246 19.581 1.00 96.12 102 LEU A CA 1
ATOM 777 C C . LEU A 1 102 ? -2.285 2.152 20.722 1.00 96.12 102 LEU A C 1
ATOM 779 O O . LEU A 1 102 ? -2.687 3.308 20.739 1.00 96.12 102 LEU A O 1
ATOM 783 N N . SER A 1 103 ? -1.459 1.638 21.634 1.00 89.75 103 SER A N 1
ATOM 784 C CA . SER A 1 103 ? -1.031 2.381 22.832 1.00 89.75 103 SER A CA 1
ATOM 785 C C . SER A 1 103 ? 0.353 3.025 22.712 1.00 89.75 103 SER A C 1
ATOM 787 O O . SER A 1 103 ? 0.709 3.854 23.536 1.00 89.75 103 SER A O 1
ATOM 789 N N . ASN A 1 104 ? 1.176 2.613 21.738 1.00 86.50 104 ASN A N 1
ATOM 790 C CA . ASN A 1 104 ? 2.579 3.029 21.623 1.00 86.50 104 ASN A CA 1
ATOM 791 C C . ASN A 1 104 ? 3.041 3.082 20.151 1.00 86.50 104 ASN A C 1
ATOM 793 O O . ASN A 1 104 ? 3.520 2.071 19.628 1.00 86.50 104 ASN A O 1
ATOM 797 N N . PRO A 1 105 ? 2.953 4.239 19.470 1.00 88.44 105 PRO A N 1
ATOM 798 C CA . PRO A 1 105 ? 2.295 5.483 19.887 1.00 88.44 105 PRO A CA 1
ATOM 799 C C . PRO A 1 105 ? 0.763 5.361 19.910 1.00 88.44 105 PRO A C 1
ATOM 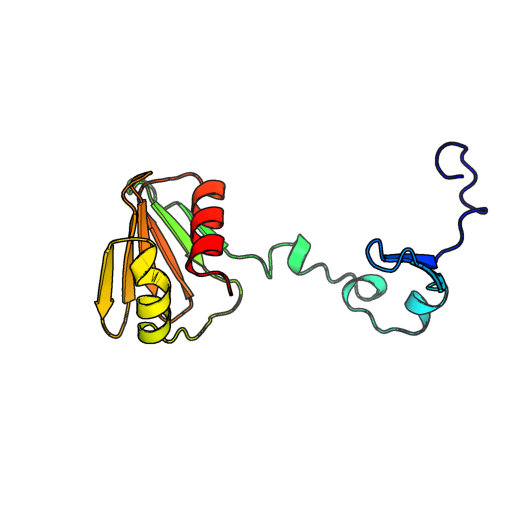801 O O . PRO A 1 105 ? 0.206 4.437 19.312 1.00 88.44 105 PRO A O 1
ATOM 804 N N . ASP A 1 106 ? 0.098 6.315 20.569 1.00 93.44 106 ASP A N 1
ATOM 805 C CA . ASP A 1 106 ? -1.364 6.379 20.642 1.00 93.44 106 ASP A CA 1
ATOM 806 C C . ASP A 1 106 ? -1.975 6.696 19.269 1.00 93.44 106 ASP A C 1
ATOM 808 O O . ASP A 1 106 ? -1.934 7.830 18.781 1.00 93.44 106 ASP A O 1
ATOM 812 N N . TYR A 1 107 ? -2.575 5.680 18.652 1.00 96.31 107 TYR A N 1
ATOM 813 C CA . TYR A 1 107 ? -3.305 5.807 17.394 1.00 96.31 107 TYR A CA 1
ATOM 814 C C . TYR A 1 107 ? -4.616 5.041 17.453 1.00 96.31 107 TYR A C 1
ATOM 816 O O . TYR A 1 107 ? -4.711 3.964 18.041 1.00 96.31 107 TYR A O 1
ATOM 824 N N . GLN A 1 108 ? -5.624 5.561 16.760 1.00 96.94 108 GLN A N 1
ATOM 825 C CA . GLN A 1 108 ? -6.887 4.861 16.566 1.00 96.94 108 GLN A CA 1
ATOM 826 C C . GLN A 1 108 ? -7.177 4.726 15.078 1.00 96.94 108 GLN A C 1
ATOM 828 O O . GLN A 1 108 ? -7.288 5.721 14.364 1.00 96.94 108 GLN A O 1
ATOM 833 N N . LEU A 1 109 ? -7.345 3.489 14.620 1.00 97.31 109 LEU A N 1
ATOM 834 C CA . LEU A 1 109 ? -7.738 3.174 13.255 1.00 97.31 109 LEU A CA 1
ATOM 835 C C . LEU A 1 109 ? -9.210 2.772 13.263 1.00 97.31 109 LEU A C 1
ATOM 837 O O . LEU A 1 109 ? -9.577 1.802 13.915 1.00 97.31 109 LEU A O 1
ATOM 841 N N . THR A 1 110 ? -10.052 3.503 12.536 1.00 97.25 110 THR A N 1
ATOM 842 C CA . THR A 1 110 ? -11.438 3.106 12.245 1.00 97.25 110 THR A CA 1
ATOM 843 C C . THR A 1 110 ? -11.513 2.618 10.809 1.00 97.25 110 THR A C 1
ATOM 845 O O . THR A 1 110 ? -11.287 3.40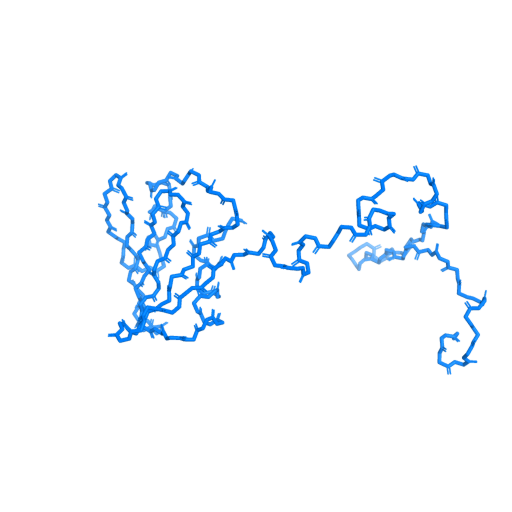7 9.901 1.00 97.25 110 THR A O 1
ATOM 848 N N . ILE A 1 111 ? -11.824 1.343 10.605 1.00 96.19 111 ILE A N 1
ATOM 849 C CA . ILE A 1 111 ? -11.784 0.631 9.327 1.00 96.19 111 ILE A CA 1
ATOM 850 C C . ILE A 1 111 ? -13.215 0.309 8.899 1.00 96.19 111 ILE A C 1
ATOM 852 O O . ILE A 1 111 ? -13.996 -0.229 9.683 1.00 96.19 111 ILE A O 1
ATOM 856 N N . PHE A 1 112 ? -13.562 0.630 7.659 1.00 95.12 112 PHE A N 1
ATOM 857 C CA . PHE A 1 112 ? -14.873 0.372 7.070 1.00 95.12 112 PHE A CA 1
ATOM 858 C C . PHE A 1 112 ? -14.825 -0.851 6.148 1.00 95.12 112 PHE A C 1
ATOM 860 O O . PHE A 1 112 ? -13.773 -1.205 5.616 1.00 95.12 112 PHE A O 1
ATOM 867 N N . LYS A 1 113 ? -15.986 -1.476 5.909 1.00 93.06 113 LYS A N 1
ATOM 868 C CA . LYS A 1 113 ? -16.114 -2.625 4.990 1.00 93.06 113 LYS A CA 1
ATOM 869 C C . LYS A 1 113 ? -15.566 -2.369 3.589 1.00 93.06 113 LYS A C 1
ATOM 871 O O . LYS A 1 113 ? -15.045 -3.292 2.979 1.00 93.06 113 LYS A O 1
ATOM 876 N N . ASP A 1 114 ? -15.671 -1.134 3.104 1.00 90.69 114 ASP A N 1
ATOM 877 C CA . ASP A 1 114 ? -15.207 -0.736 1.772 1.00 90.69 114 ASP A CA 1
ATOM 878 C C . ASP A 1 114 ? -13.682 -0.511 1.680 1.00 90.69 114 ASP A C 1
ATOM 880 O O . ASP A 1 114 ? -13.173 -0.037 0.661 1.00 90.69 114 ASP A O 1
ATOM 884 N N . GLY A 1 115 ? -12.948 -0.813 2.756 1.00 90.50 115 GLY A N 1
ATOM 885 C CA . GLY A 1 115 ? -11.502 -0.654 2.853 1.00 90.50 115 GLY A CA 1
ATOM 886 C C . GLY A 1 115 ? -11.052 0.751 3.239 1.00 90.50 115 GLY A C 1
ATOM 887 O O . GLY A 1 115 ? -9.868 0.941 3.516 1.00 90.50 115 GLY A O 1
ATOM 888 N N . ARG A 1 116 ? -11.947 1.746 3.304 1.00 93.69 116 ARG A N 1
ATOM 889 C CA . ARG A 1 116 ? -11.576 3.063 3.835 1.00 93.69 116 ARG A CA 1
ATOM 890 C C . ARG A 1 116 ? -11.195 2.943 5.303 1.00 93.69 116 ARG A C 1
ATOM 892 O O . ARG A 1 116 ? -11.774 2.148 6.042 1.00 93.69 116 ARG A O 1
ATOM 899 N N . ALA A 1 117 ? -10.274 3.789 5.742 1.00 95.50 117 ALA A N 1
ATOM 900 C CA . ALA A 1 117 ? -9.981 3.941 7.153 1.00 95.50 117 ALA A CA 1
ATOM 901 C C . ALA A 1 117 ? -9.762 5.398 7.546 1.00 95.50 117 ALA A C 1
ATOM 903 O O . ALA A 1 117 ? -9.314 6.219 6.750 1.00 95.50 117 ALA A O 1
ATOM 904 N N . ILE A 1 118 ? -10.066 5.705 8.80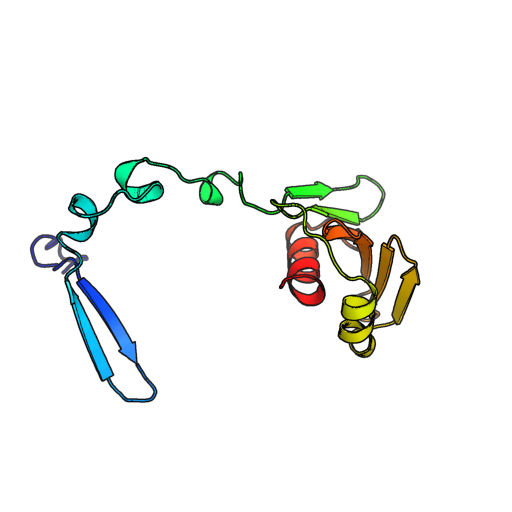0 1.00 96.50 118 ILE A N 1
ATOM 905 C CA . ILE A 1 118 ? -9.734 6.970 9.448 1.00 96.50 118 ILE A CA 1
ATOM 906 C C . ILE A 1 118 ? -8.691 6.666 10.513 1.00 96.50 118 ILE A C 1
ATOM 908 O O . ILE A 1 118 ? -8.942 5.864 11.412 1.00 96.50 118 ILE A O 1
ATOM 912 N N . ILE A 1 119 ? -7.534 7.307 10.400 1.00 96.62 119 ILE A N 1
ATOM 913 C CA . ILE A 1 119 ? -6.416 7.181 11.325 1.00 96.62 119 ILE A CA 1
ATOM 914 C C . ILE A 1 119 ? -6.399 8.451 12.163 1.00 96.62 119 ILE A C 1
ATOM 916 O O . ILE A 1 119 ? -6.141 9.528 11.635 1.00 96.62 119 ILE A O 1
ATOM 920 N N . LYS A 1 120 ? -6.694 8.330 13.455 1.00 96.38 120 LYS A N 1
ATOM 921 C CA . LYS A 1 120 ? -6.643 9.418 14.433 1.00 96.38 120 LYS A CA 1
ATOM 922 C C . LYS A 1 120 ? -5.354 9.329 15.250 1.00 96.38 120 LYS A C 1
ATOM 924 O O . LYS A 1 120 ? -4.890 8.229 15.543 1.00 96.38 120 LYS A O 1
ATOM 929 N N . GLY A 1 121 ? -4.819 10.484 15.636 1.00 93.81 121 GLY A N 1
ATOM 930 C CA . GLY A 1 121 ? -3.546 10.627 16.351 1.00 93.81 121 GLY A CA 1
ATOM 931 C C . GLY A 1 121 ? -2.425 11.192 15.475 1.00 93.81 121 GLY A C 1
ATOM 932 O O . GLY A 1 121 ? -1.305 11.354 15.947 1.00 93.81 121 GLY A O 1
ATOM 933 N N . THR A 1 122 ? -2.711 11.504 14.207 1.00 92.38 122 THR A N 1
ATOM 934 C CA . THR A 1 122 ? -1.769 12.168 13.304 1.00 92.38 122 THR A CA 1
ATOM 935 C C . THR A 1 122 ? -2.494 12.952 12.210 1.00 92.38 122 THR A C 1
ATOM 937 O O . THR A 1 122 ? -3.567 12.551 11.754 1.00 92.38 122 THR A O 1
ATOM 940 N N . GLU A 1 123 ? -1.878 14.043 11.760 1.00 92.44 123 GLU A N 1
ATOM 941 C CA . GLU A 1 123 ? -2.220 14.759 10.520 1.00 92.44 123 GLU A CA 1
ATOM 942 C C . GLU A 1 123 ? -1.188 14.496 9.408 1.00 92.44 123 GLU A C 1
ATOM 944 O O . GLU A 1 123 ? -1.365 14.931 8.269 1.00 92.44 123 GLU A O 1
ATOM 949 N N . ASP A 1 124 ? -0.127 13.740 9.714 1.00 92.25 124 ASP A N 1
ATOM 950 C CA . ASP A 1 124 ? 0.897 13.354 8.754 1.00 92.25 124 ASP A CA 1
ATOM 951 C C . ASP A 1 124 ? 0.383 12.218 7.859 1.00 92.25 124 ASP A C 1
ATOM 953 O O . ASP A 1 124 ? 0.097 11.096 8.295 1.00 92.25 124 ASP A O 1
ATOM 957 N N . VAL A 1 125 ? 0.274 12.518 6.565 1.00 90.56 125 VAL A N 1
ATOM 958 C CA . VAL A 1 125 ? -0.212 11.580 5.547 1.00 90.56 125 VAL A CA 1
ATOM 959 C C . VAL A 1 125 ? 0.704 10.360 5.404 1.00 90.56 125 VAL A C 1
ATOM 961 O O . VAL A 1 125 ? 0.215 9.262 5.138 1.00 90.56 125 VAL A O 1
ATOM 964 N N . GLY A 1 126 ? 2.017 10.523 5.572 1.00 90.38 126 GLY A N 1
ATOM 965 C CA . GLY A 1 126 ? 2.993 9.439 5.505 1.00 90.38 126 GLY A CA 1
ATOM 966 C C . GLY A 1 126 ? 2.816 8.447 6.651 1.00 90.38 126 GLY A C 1
ATOM 967 O O . GLY A 1 126 ? 2.715 7.244 6.406 1.00 90.38 126 GLY A O 1
ATOM 968 N N . ILE A 1 127 ? 2.680 8.947 7.883 1.00 93.75 127 ILE A N 1
ATOM 969 C CA . ILE A 1 127 ? 2.406 8.119 9.068 1.00 93.75 127 ILE A CA 1
ATOM 970 C C . ILE A 1 127 ? 1.069 7.391 8.908 1.00 93.75 127 ILE A C 1
ATOM 972 O O . ILE A 1 127 ? 0.998 6.175 9.099 1.00 93.75 127 ILE A O 1
ATOM 976 N N . ALA A 1 128 ? 0.014 8.100 8.497 1.00 93.81 128 ALA A N 1
ATOM 977 C CA . ALA A 1 128 ? -1.301 7.499 8.289 1.00 93.81 128 ALA A CA 1
ATOM 978 C C . ALA A 1 128 ? -1.276 6.385 7.228 1.00 93.81 128 ALA A C 1
ATOM 980 O O . ALA A 1 128 ? -1.862 5.322 7.439 1.00 93.81 128 ALA A O 1
ATOM 981 N N . LYS A 1 129 ? -0.560 6.589 6.112 1.00 91.62 129 LYS A N 1
ATOM 982 C CA . LYS A 1 129 ? -0.371 5.561 5.075 1.00 91.62 129 LYS A CA 1
ATOM 983 C C . LYS A 1 129 ? 0.425 4.362 5.582 1.00 91.62 129 LYS A C 1
ATOM 985 O O . LYS A 1 129 ? 0.065 3.235 5.257 1.00 91.62 129 LYS A O 1
ATOM 990 N N . ALA A 1 130 ? 1.468 4.582 6.379 1.00 93.12 130 ALA A N 1
ATOM 991 C CA . ALA A 1 130 ? 2.266 3.501 6.953 1.00 93.12 130 ALA A CA 1
ATOM 992 C C . ALA A 1 130 ? 1.440 2.640 7.922 1.00 93.12 130 ALA A C 1
ATOM 994 O O . ALA A 1 130 ? 1.471 1.413 7.837 1.00 93.12 130 ALA A O 1
ATOM 995 N N . LEU A 1 131 ? 0.647 3.272 8.795 1.00 94.88 131 LEU A N 1
ATOM 996 C CA . LEU A 1 131 ? -0.282 2.577 9.690 1.00 94.88 131 LEU A CA 1
ATOM 997 C C . LEU A 1 131 ? -1.345 1.807 8.900 1.00 94.88 131 LEU A C 1
ATOM 999 O O . LEU A 1 131 ? -1.602 0.642 9.192 1.00 94.88 131 LEU A O 1
ATOM 1003 N N . TYR A 1 132 ? -1.921 2.426 7.867 1.00 94.06 132 TYR A N 1
ATOM 1004 C CA . TYR A 1 132 ? -2.885 1.760 6.996 1.00 94.06 132 TYR A CA 1
ATOM 1005 C C . TYR A 1 132 ? -2.284 0.512 6.338 1.00 94.06 132 TYR A C 1
ATOM 1007 O O . TYR A 1 132 ? -2.845 -0.575 6.447 1.00 94.06 132 TYR A O 1
ATOM 1015 N N . ALA A 1 133 ? -1.115 0.642 5.708 1.00 91.69 133 ALA A N 1
ATOM 1016 C CA . ALA A 1 133 ? -0.439 -0.470 5.050 1.00 91.69 133 ALA A CA 1
ATOM 1017 C C . ALA A 1 133 ? -0.079 -1.595 6.032 1.00 91.69 133 ALA A C 1
ATOM 1019 O O . ALA A 1 133 ? -0.244 -2.761 5.702 1.00 91.69 133 ALA A O 1
ATOM 1020 N N . ARG A 1 134 ? 0.358 -1.256 7.250 1.00 92.81 134 ARG A N 1
ATOM 1021 C CA . ARG A 1 134 ? 0.757 -2.236 8.268 1.00 92.81 134 ARG A CA 1
ATOM 1022 C C . ARG A 1 134 ? -0.401 -3.093 8.784 1.00 92.81 134 ARG A C 1
ATOM 1024 O O . ARG A 1 134 ? -0.194 -4.271 9.045 1.00 92.81 134 ARG A O 1
ATOM 1031 N N . TYR A 1 135 ? -1.575 -2.497 8.995 1.00 93.31 135 TYR A N 1
ATOM 1032 C CA . TYR A 1 135 ? -2.687 -3.169 9.685 1.00 93.31 135 TYR A CA 1
ATOM 1033 C C . TYR A 1 135 ? -3.842 -3.574 8.765 1.00 93.31 135 TYR A C 1
ATOM 1035 O O . TYR A 1 135 ? -4.651 -4.418 9.136 1.00 93.31 135 TYR A O 1
ATOM 1043 N N . ILE A 1 136 ? -3.952 -2.959 7.589 1.00 90.44 136 ILE A N 1
ATOM 1044 C CA . ILE A 1 136 ? -5.065 -3.172 6.651 1.00 90.44 136 ILE A CA 1
ATOM 1045 C C . ILE A 1 136 ? -4.546 -3.659 5.297 1.00 90.44 136 ILE A C 1
ATOM 1047 O O . ILE A 1 136 ? -5.264 -4.376 4.604 1.00 90.44 136 ILE A O 1
ATOM 1051 N N . GLY A 1 137 ? -3.318 -3.276 4.921 1.00 77.69 137 GLY A N 1
ATOM 1052 C CA . GLY A 1 137 ? -2.688 -3.695 3.674 1.00 77.69 137 GLY A CA 1
ATOM 1053 C C . GLY A 1 137 ? -2.667 -5.217 3.542 1.00 77.69 137 GLY A C 1
ATOM 1054 O O . GLY A 1 137 ? -2.138 -5.915 4.404 1.00 77.69 137 GLY A O 1
ATOM 1055 N N . THR A 1 138 ? -3.287 -5.705 2.470 1.00 51.44 138 THR A N 1
ATOM 1056 C CA . THR A 1 138 ? -3.198 -7.088 1.981 1.00 51.44 138 THR A CA 1
ATOM 1057 C C . THR A 1 138 ? -1.959 -7.293 1.136 1.00 51.44 138 THR A C 1
ATOM 1059 O O . THR A 1 138 ? -1.686 -6.388 0.311 1.00 51.44 138 THR A O 1
#

Sequence (138 aa):
KLLAGKREAIEPCLTIIDIWNFSLRTMSVKDLHERSNCPACIGGERIWLSGKKGSQTSILCGRNAVQVSPSEKTNLVLDDLATKLRDSGQVSGNAYLLRLNLSNPDYQLTIFKDGRAIIKGTEDVGIAKALYARYIGT

Nearest PDB structures (foldseek):
  2z8u-assembly1_B  TM=7.049E-01  e=2.732E-02  Methanocaldococcus jannaschii
  6e16-assembly1_A  TM=7.442E-01  e=4.365E-02  Saccharomyces cerevisiae S288C
  4wzs-assembly1_D  TM=6.760E-01  e=2.732E-02  Encephalitozoon cuniculi GB-M1
  1ais-assembly1_A  TM=7.146E-01  e=1.679E-01  Pyrococcus woesei
  1mp9-assembly1_B  TM=3.896E-01  e=5.204E-02  Sulfolobus acidocaldarius

Secondary structure (DSSP, 8-state):
-GGGT--TT---EEEEEETTTTEEEEEE-TTHHHH---TTTTT---TTTTTTTSPEEEEETTTTEEEEE-SS-----HHHHHHHHTTTSEEEE-SSEEEEEEETTEEEEEEETTS-EEEES---HHHHHHHHHHHT--

Mean predicted aligned error: 9.36 Å

pLDDT: mean 89.61, std 7.67, range [51.44, 97.5]

Radius of gyration: 22.0 Å; Cα contacts (8 Å, |Δi|>4): 210; chains: 1; bounding box: 53×41×53 Å

Solvent-accessible surface area (backbone atoms only — not comparable to full-atom values): 8082 Å² total; per-residue (Å²): 86,70,94,74,72,39,55,87,78,56,76,60,53,51,77,45,78,41,79,90,78,73,42,79,50,78,42,84,47,72,60,52,72,78,76,45,88,44,52,46,86,72,65,62,51,51,50,63,84,71,44,69,60,35,65,47,74,46,70,43,83,97,61,48,18,27,36,42,32,56,54,61,78,40,83,52,61,59,66,63,52,47,61,72,39,48,88,71,32,55,64,52,70,57,102,62,38,40,35,40,39,32,82,83,71,62,34,37,40,40,36,36,39,52,50,33,32,38,32,33,70,39,68,50,68,67,60,44,50,51,53,42,47,73,77,68,54,127

Foldseek 3Di:
DVVVVPPVVDAQWDWDADPVVRDIDIGHCPCVLVPDPDCCSNVVDPCVVVCLQPWDWDQPPPQQKIKTHGSAFAQDPVVVLQVVCVVQADWDDDPAWIWGFHVVPTWIWIAGRRGMIMIHPHRDPVVVVVVSCVRRND